Protein AF-A0A383C8G9-F1 (afdb_monomer_lite)

pLDDT: mean 87.55, std 13.62, range [40.69, 98.44]

Organism: NCBI:txid408172

Sequence (162 aa):
MLIDSFLFFNETELAELRIKYLNNIIDCFVVIEADITHQGKKKDWNFPKILENNLKEFSSKIQYHQLNIDPEKIK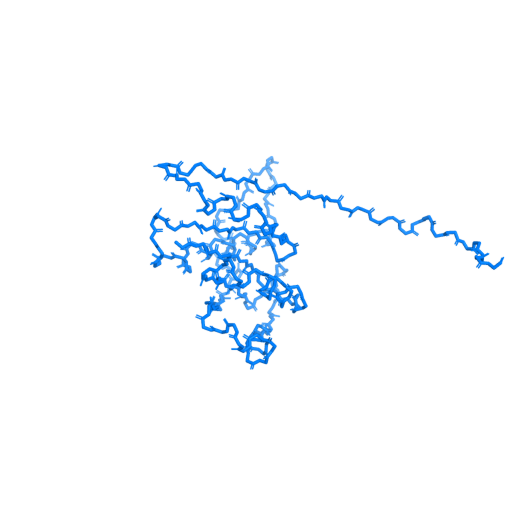NEESWIIDDIKGDDAWRIENFHRNYIKTACQKFSNEDILIISDIDEIPSKPKLEFVKSCDFKKIAPIALEQHLFHLDCNFLSLESWR

Structure (mmCIF, N/CA/C/O backbone):
data_AF-A0A383C8G9-F1
#
_entry.id   AF-A0A383C8G9-F1
#
loop_
_atom_site.group_PDB
_atom_site.id
_atom_site.type_symbol
_atom_site.label_atom_id
_atom_site.label_alt_id
_atom_site.label_comp_id
_atom_site.label_asym_id
_atom_site.label_entity_id
_atom_site.label_seq_id
_atom_site.pdbx_PDB_ins_code
_atom_site.Cartn_x
_atom_site.Cartn_y
_atom_site.Cartn_z
_atom_site.occupancy
_atom_site.B_iso_or_equiv
_atom_site.auth_seq_id
_atom_site.auth_comp_id
_atom_site.auth_asym_id
_atom_site.auth_atom_id
_atom_site.pdbx_PDB_model_num
ATOM 1 N N . MET A 1 1 ? -8.831 -5.000 13.981 1.00 91.00 1 MET A N 1
ATOM 2 C CA . MET A 1 1 ? -7.868 -3.960 13.554 1.00 91.00 1 MET A CA 1
ATOM 3 C C . MET A 1 1 ? -8.303 -3.401 12.212 1.00 91.00 1 MET A C 1
ATOM 5 O O . MET A 1 1 ? -8.943 -4.118 11.451 1.00 91.00 1 MET A O 1
ATOM 9 N N . LEU A 1 2 ? -7.968 -2.147 11.922 1.00 94.75 2 LEU A N 1
ATOM 10 C CA . LEU A 1 2 ? -8.080 -1.568 10.588 1.00 94.75 2 LEU A CA 1
ATOM 11 C C . LEU A 1 2 ? -6.690 -1.522 9.949 1.00 94.75 2 LEU A C 1
ATOM 13 O O . LEU A 1 2 ? -5.786 -0.853 10.460 1.00 94.75 2 LEU A O 1
ATOM 17 N N . ILE A 1 3 ? -6.531 -2.268 8.862 1.00 97.19 3 ILE A N 1
ATOM 18 C CA . ILE A 1 3 ? -5.266 -2.470 8.160 1.00 97.19 3 ILE A CA 1
ATOM 19 C C . ILE A 1 3 ? -5.355 -1.774 6.809 1.00 97.19 3 ILE A C 1
ATOM 21 O O . ILE A 1 3 ? -6.306 -1.992 6.062 1.00 97.19 3 ILE A O 1
ATOM 25 N N . ASP A 1 4 ? -4.355 -0.962 6.491 1.00 97.94 4 ASP A N 1
ATOM 26 C CA . ASP A 1 4 ? -4.237 -0.294 5.199 1.00 97.94 4 ASP A CA 1
ATOM 27 C C . ASP A 1 4 ? -3.153 -0.968 4.361 1.00 97.94 4 ASP A C 1
ATOM 29 O O . ASP A 1 4 ? -2.000 -1.013 4.790 1.00 97.94 4 ASP A O 1
ATOM 33 N N . SER A 1 5 ? -3.504 -1.516 3.196 1.00 98.19 5 SER A N 1
ATOM 34 C CA . SER A 1 5 ? -2.548 -2.175 2.301 1.00 98.19 5 SER A CA 1
ATOM 35 C C . SER A 1 5 ? -2.487 -1.504 0.937 1.00 98.19 5 SER A C 1
ATOM 37 O O . SER A 1 5 ? -3.518 -1.227 0.324 1.00 98.19 5 SER A O 1
ATOM 39 N N . PHE A 1 6 ? -1.265 -1.258 0.468 1.00 97.81 6 PHE A N 1
ATOM 40 C CA . PHE A 1 6 ? -1.009 -0.661 -0.837 1.00 97.81 6 PHE A CA 1
ATOM 41 C C . PHE A 1 6 ? 0.337 -1.119 -1.402 1.00 97.81 6 PHE A C 1
ATOM 43 O O . PHE A 1 6 ? 1.256 -1.529 -0.679 1.00 97.81 6 PHE A O 1
ATOM 50 N N . LEU A 1 7 ? 0.441 -1.047 -2.724 1.00 97.19 7 LEU A N 1
ATOM 51 C CA . LEU A 1 7 ? 1.676 -1.310 -3.451 1.00 97.19 7 LEU A CA 1
ATOM 52 C C . LEU A 1 7 ? 2.501 -0.028 -3.523 1.00 97.19 7 LEU A C 1
ATOM 54 O O . LEU A 1 7 ? 1.954 1.064 -3.658 1.00 97.19 7 LEU A O 1
ATOM 58 N N . PHE A 1 8 ? 3.819 -0.159 -3.429 1.00 96.94 8 PHE A N 1
ATOM 59 C CA . PHE A 1 8 ? 4.736 0.971 -3.510 1.00 96.94 8 PHE A CA 1
ATOM 60 C C . PHE A 1 8 ? 5.726 0.790 -4.660 1.00 96.94 8 PHE A C 1
ATOM 62 O O . PHE A 1 8 ? 6.321 -0.284 -4.809 1.00 96.94 8 PHE A O 1
ATOM 69 N N . PHE A 1 9 ? 5.940 1.855 -5.438 1.00 93.94 9 PHE A N 1
ATOM 70 C CA . PHE A 1 9 ? 6.941 1.890 -6.497 1.00 93.94 9 PHE A CA 1
ATOM 71 C C . PHE A 1 9 ? 7.973 3.005 -6.283 1.00 93.94 9 PHE A C 1
ATOM 73 O O . PHE A 1 9 ? 9.139 2.716 -5.993 1.00 93.94 9 PHE A O 1
ATOM 80 N N . ASN A 1 10 ? 7.579 4.265 -6.453 1.00 93.69 10 ASN A N 1
ATOM 81 C CA . ASN A 1 10 ? 8.469 5.426 -6.333 1.00 93.69 10 ASN A CA 1
ATOM 82 C C . ASN A 1 10 ? 7.769 6.696 -5.812 1.00 93.69 10 ASN A C 1
ATOM 84 O O . ASN A 1 10 ? 8.408 7.741 -5.670 1.00 93.69 10 ASN A O 1
ATOM 88 N N . GLU A 1 11 ? 6.486 6.603 -5.476 1.00 95.50 11 GLU A N 1
ATOM 89 C CA . GLU A 1 11 ? 5.595 7.686 -5.077 1.00 95.50 11 GLU A CA 1
ATOM 90 C C . GLU A 1 11 ? 5.823 8.087 -3.610 1.00 95.50 11 GLU A C 1
ATOM 92 O O . GLU A 1 11 ? 4.938 8.008 -2.759 1.00 95.50 11 GLU A O 1
ATOM 97 N N . THR A 1 12 ? 7.052 8.501 -3.294 1.00 96.19 12 THR A N 1
ATOM 98 C CA . THR A 1 12 ? 7.510 8.792 -1.924 1.00 96.19 12 THR A CA 1
ATOM 99 C C . THR A 1 12 ? 6.605 9.793 -1.206 1.00 96.19 12 THR A C 1
ATOM 101 O O . THR A 1 12 ? 6.183 9.551 -0.077 1.00 96.19 12 THR A O 1
ATOM 104 N N . GLU A 1 13 ? 6.261 10.896 -1.873 1.00 96.94 13 GLU A N 1
ATOM 105 C CA . GLU A 1 13 ? 5.426 11.954 -1.297 1.00 96.94 13 GLU A CA 1
ATOM 106 C C . GLU A 1 13 ? 4.009 11.455 -0.980 1.00 96.94 13 GLU A C 1
ATOM 108 O O . GLU A 1 13 ? 3.455 11.798 0.065 1.00 96.94 13 GLU A O 1
ATOM 113 N N . LEU A 1 14 ? 3.443 10.596 -1.837 1.00 97.44 14 LEU A N 1
ATOM 114 C CA . LEU A 1 14 ? 2.121 10.003 -1.627 1.00 97.44 14 LEU A CA 1
ATOM 115 C C . LEU A 1 14 ? 2.140 8.969 -0.500 1.00 97.44 14 LEU A C 1
ATOM 117 O O . LEU A 1 14 ? 1.240 8.985 0.337 1.00 97.44 14 LEU A O 1
ATOM 121 N N . ALA A 1 15 ? 3.177 8.128 -0.416 1.00 97.62 15 ALA A N 1
ATOM 122 C CA . ALA A 1 15 ? 3.343 7.184 0.692 1.00 97.62 15 ALA A CA 1
ATOM 123 C C . ALA A 1 15 ? 3.396 7.923 2.035 1.00 97.62 15 ALA A C 1
ATOM 125 O O . ALA A 1 15 ? 2.703 7.565 2.991 1.00 97.62 15 ALA A O 1
ATOM 126 N N . GLU A 1 16 ? 4.195 8.990 2.095 1.00 97.88 16 GLU A N 1
ATOM 127 C CA . GLU A 1 16 ? 4.296 9.828 3.281 1.00 97.88 16 GLU A CA 1
ATOM 128 C C . GLU A 1 16 ? 2.978 10.495 3.641 1.00 97.88 16 GLU A C 1
ATOM 130 O O . GLU A 1 16 ? 2.564 10.437 4.800 1.00 97.88 16 GLU A O 1
ATOM 135 N N . LEU A 1 17 ? 2.324 11.118 2.658 1.00 98.00 17 LEU A N 1
ATOM 136 C CA . LEU A 1 17 ? 1.037 11.769 2.842 1.00 98.00 17 LEU A CA 1
ATOM 137 C C . LEU A 1 17 ? 0.006 10.776 3.375 1.00 98.00 17 LEU A C 1
ATOM 139 O O . LEU A 1 17 ? -0.624 11.059 4.391 1.00 98.00 17 LEU A O 1
ATOM 143 N N . ARG A 1 18 ? -0.138 9.612 2.732 1.00 98.00 18 ARG A N 1
ATOM 144 C CA . ARG A 1 18 ? -1.098 8.566 3.101 1.00 98.00 18 ARG A CA 1
ATOM 145 C C . ARG A 1 18 ? -0.881 8.089 4.532 1.00 98.00 18 ARG A C 1
ATOM 147 O O . ARG A 1 18 ? -1.822 8.116 5.326 1.00 98.00 18 ARG A O 1
ATOM 154 N N . ILE A 1 19 ? 0.350 7.718 4.890 1.00 98.19 19 ILE A N 1
ATOM 155 C CA . ILE A 1 19 ? 0.669 7.200 6.228 1.00 98.19 19 ILE A CA 1
ATOM 156 C C . ILE A 1 19 ? 0.458 8.280 7.290 1.00 98.19 19 ILE A C 1
ATOM 158 O O . ILE A 1 19 ? -0.261 8.046 8.261 1.00 98.19 19 ILE A O 1
ATOM 162 N N . LYS A 1 20 ? 1.008 9.487 7.095 1.00 97.94 20 LYS A N 1
ATOM 163 C CA . LYS A 1 20 ? 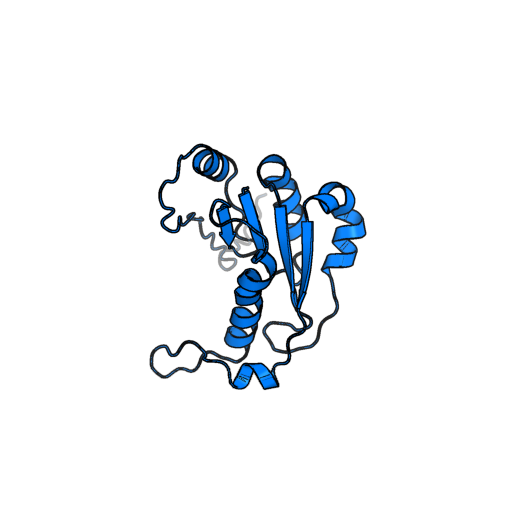0.844 10.608 8.038 1.00 97.94 20 LYS A CA 1
ATOM 164 C C . LYS A 1 20 ? -0.625 10.985 8.203 1.00 97.94 20 LYS A C 1
ATOM 166 O O . LYS A 1 20 ? -1.091 11.218 9.319 1.00 97.94 20 LYS A O 1
ATOM 171 N N . TYR A 1 21 ? -1.370 11.028 7.099 1.00 98.12 21 TYR A N 1
ATOM 172 C CA . TYR A 1 21 ? -2.791 11.339 7.108 1.00 98.12 21 TYR A CA 1
ATOM 173 C C . TYR A 1 21 ? -3.557 10.279 7.905 1.00 98.12 21 TYR A C 1
ATOM 175 O O . TYR A 1 21 ? -4.252 10.637 8.853 1.00 98.12 21 TYR A O 1
ATOM 183 N N . LEU A 1 22 ? -3.400 8.993 7.599 1.00 98.06 22 LEU A N 1
ATOM 184 C CA . LEU A 1 22 ? -4.214 7.914 8.168 1.00 98.06 22 LEU A CA 1
ATOM 185 C C . LEU A 1 22 ? -3.732 7.370 9.524 1.00 98.06 22 LEU A C 1
ATOM 187 O O . LEU A 1 22 ? -4.468 6.617 10.164 1.00 98.06 22 LEU A O 1
ATOM 191 N N . ASN A 1 23 ? -2.545 7.765 9.997 1.00 97.75 23 ASN A N 1
ATOM 192 C CA . ASN A 1 23 ? -1.878 7.193 11.174 1.00 97.75 23 ASN A CA 1
ATOM 193 C C . ASN A 1 23 ? -2.756 7.069 12.430 1.00 97.75 23 ASN A C 1
ATOM 195 O O . ASN A 1 23 ? -2.619 6.111 13.188 1.00 97.75 23 ASN A O 1
ATOM 199 N N . ASN A 1 24 ? -3.641 8.033 12.686 1.00 96.88 24 ASN A N 1
ATOM 200 C CA . ASN A 1 24 ? -4.448 8.035 13.910 1.00 96.88 24 ASN A CA 1
ATOM 201 C C . ASN A 1 24 ? -5.606 7.025 13.877 1.00 96.88 24 ASN A C 1
ATOM 203 O O . ASN A 1 24 ? -6.141 6.694 14.930 1.00 96.88 24 ASN A O 1
ATOM 207 N N . ILE A 1 25 ? -5.988 6.551 12.689 1.00 97.25 25 ILE A N 1
ATOM 208 C CA . ILE A 1 25 ? -7.144 5.666 12.486 1.00 97.25 25 ILE A CA 1
ATOM 209 C C . ILE A 1 25 ? -6.687 4.233 12.214 1.00 97.25 25 ILE A C 1
ATOM 211 O O . ILE A 1 25 ? -7.282 3.289 12.737 1.00 97.25 25 ILE A O 1
ATOM 215 N N . ILE A 1 26 ? -5.631 4.095 11.407 1.00 97.56 26 ILE A N 1
ATOM 216 C CA . ILE A 1 26 ? -5.062 2.818 10.981 1.00 97.56 26 ILE A CA 1
ATOM 217 C C . ILE A 1 26 ? -4.200 2.218 12.092 1.00 97.56 26 ILE A C 1
ATOM 219 O O . ILE A 1 26 ? -3.356 2.885 12.707 1.00 97.56 26 ILE A O 1
ATOM 223 N N . ASP A 1 27 ? -4.410 0.927 12.331 1.00 97.38 27 ASP A N 1
ATOM 224 C CA . ASP A 1 27 ? -3.662 0.159 13.322 1.00 97.38 27 ASP A CA 1
ATOM 225 C C . ASP A 1 27 ? -2.361 -0.390 12.722 1.00 97.38 27 ASP A C 1
ATOM 227 O O . ASP A 1 27 ? -1.341 -0.451 13.408 1.00 97.38 27 ASP A O 1
ATOM 231 N N . CYS A 1 28 ? -2.378 -0.758 11.435 1.00 97.88 28 CYS A N 1
ATOM 232 C CA . CYS A 1 28 ? -1.214 -1.271 10.722 1.00 97.88 28 CYS A CA 1
ATOM 233 C C . CYS A 1 28 ? -1.245 -0.918 9.228 1.00 97.88 28 CYS A C 1
ATOM 235 O O . CYS A 1 28 ? -2.274 -1.067 8.574 1.00 97.88 28 CYS A O 1
ATOM 237 N N . PHE A 1 29 ? -0.102 -0.500 8.690 1.00 98.38 29 PHE A N 1
ATOM 238 C CA . PHE A 1 29 ? 0.120 -0.319 7.259 1.00 98.38 29 PHE A CA 1
ATOM 239 C C . PHE A 1 29 ? 0.888 -1.519 6.707 1.00 98.38 29 PHE A C 1
ATOM 241 O O . PHE A 1 29 ? 1.942 -1.858 7.239 1.00 98.38 29 PHE A O 1
ATOM 248 N N . VAL A 1 30 ? 0.398 -2.140 5.641 1.00 98.44 30 VAL A N 1
ATOM 249 C CA . VAL A 1 30 ? 1.079 -3.212 4.909 1.00 98.44 30 VAL A CA 1
ATOM 250 C C . VAL A 1 30 ? 1.548 -2.643 3.580 1.00 98.44 30 VAL A C 1
ATOM 252 O O . VAL A 1 30 ? 0.746 -2.373 2.690 1.00 98.44 30 VAL A O 1
ATOM 255 N N . VAL A 1 31 ? 2.858 -2.453 3.452 1.00 98.19 31 VAL A N 1
ATOM 256 C CA . VAL A 1 31 ? 3.468 -1.852 2.264 1.00 98.19 31 VAL A CA 1
ATOM 257 C C . VAL A 1 31 ? 4.265 -2.909 1.531 1.00 98.19 31 VAL A C 1
ATOM 259 O O . VAL A 1 31 ? 5.156 -3.526 2.117 1.00 98.19 31 VAL A O 1
ATOM 262 N N . ILE A 1 32 ? 3.962 -3.113 0.252 1.00 98.12 32 ILE A N 1
ATOM 263 C CA . ILE A 1 32 ? 4.640 -4.119 -0.567 1.00 98.12 32 ILE A CA 1
ATOM 264 C C . ILE A 1 32 ? 5.358 -3.425 -1.711 1.00 98.12 32 ILE A C 1
ATOM 266 O O . ILE A 1 32 ? 4.735 -2.775 -2.548 1.00 98.12 32 ILE A O 1
ATOM 270 N N . GLU A 1 33 ? 6.664 -3.628 -1.795 1.00 97.69 33 GLU A N 1
ATOM 271 C CA . GLU A 1 33 ? 7.489 -3.161 -2.902 1.00 97.69 33 GLU A CA 1
ATOM 272 C C . GLU A 1 33 ? 8.009 -4.372 -3.687 1.00 97.69 33 GLU A C 1
ATOM 274 O O . GLU A 1 33 ? 8.461 -5.347 -3.089 1.00 97.69 33 GLU A O 1
ATOM 279 N N . ALA A 1 34 ? 7.952 -4.321 -5.020 1.00 96.38 34 ALA A N 1
ATOM 280 C CA . ALA A 1 34 ? 8.540 -5.338 -5.897 1.00 96.38 34 ALA A CA 1
ATOM 281 C C . ALA A 1 34 ? 9.987 -4.987 -6.297 1.00 96.38 34 ALA A C 1
ATOM 283 O O . ALA A 1 34 ? 10.365 -3.821 -6.243 1.00 96.38 34 ALA A O 1
ATOM 284 N N . ASP A 1 35 ? 10.806 -5.947 -6.739 1.00 95.88 35 ASP A N 1
ATOM 285 C CA . ASP A 1 35 ? 12.156 -5.684 -7.291 1.00 95.88 35 ASP A CA 1
ATOM 286 C C . ASP A 1 35 ? 12.166 -5.405 -8.805 1.00 95.88 35 ASP A C 1
ATOM 288 O O . ASP A 1 35 ? 13.224 -5.231 -9.419 1.00 95.88 35 ASP A O 1
ATOM 292 N N . ILE A 1 36 ? 10.985 -5.366 -9.422 1.00 93.81 36 ILE A N 1
ATOM 293 C CA . ILE A 1 36 ? 10.789 -5.000 -10.822 1.00 93.81 36 ILE A CA 1
ATOM 294 C C . ILE A 1 36 ? 9.680 -3.956 -10.961 1.00 93.81 36 ILE A C 1
ATOM 296 O O . ILE A 1 36 ? 8.833 -3.801 -10.085 1.00 93.81 36 ILE A O 1
ATOM 300 N N . THR A 1 37 ? 9.680 -3.237 -12.077 1.00 90.12 37 THR A N 1
ATOM 301 C CA . THR A 1 37 ? 8.559 -2.398 -12.503 1.00 90.12 37 THR A CA 1
ATOM 302 C C . THR A 1 37 ? 7.453 -3.254 -13.116 1.00 90.12 37 THR A C 1
ATOM 304 O O . THR A 1 37 ? 7.706 -4.378 -13.554 1.00 90.12 37 THR A O 1
ATOM 307 N N . HIS A 1 38 ? 6.250 -2.695 -13.277 1.00 84.12 38 HIS A N 1
ATOM 308 C CA . HIS A 1 38 ? 5.197 -3.345 -14.069 1.00 84.12 38 HIS A CA 1
ATOM 309 C C . HIS A 1 38 ? 5.620 -3.580 -15.532 1.00 84.12 38 HIS A C 1
ATOM 311 O O . HIS A 1 38 ? 5.056 -4.423 -16.199 1.00 84.12 38 HIS A O 1
ATOM 317 N N . GLN A 1 39 ? 6.669 -2.926 -16.045 1.00 86.00 39 GLN A N 1
ATOM 318 C CA . GLN A 1 39 ? 7.234 -3.234 -17.371 1.00 86.00 39 GLN A CA 1
ATOM 319 C C . GLN A 1 39 ? 8.271 -4.376 -17.346 1.00 86.00 39 GLN A C 1
ATOM 321 O O . GLN A 1 39 ? 8.990 -4.574 -18.323 1.00 86.00 39 GLN A O 1
ATOM 326 N N . GLY A 1 40 ? 8.444 -5.070 -16.218 1.00 86.06 40 GLY A N 1
ATOM 327 C CA . GLY A 1 40 ? 9.396 -6.174 -16.074 1.00 86.06 40 GLY A CA 1
ATOM 328 C C . GLY A 1 40 ? 10.862 -5.759 -15.908 1.00 86.06 40 GLY A C 1
ATOM 329 O O . GLY A 1 40 ? 11.748 -6.613 -15.916 1.00 86.06 40 GLY A O 1
ATOM 330 N N . LYS A 1 41 ? 11.157 -4.463 -15.750 1.00 90.25 41 LYS A N 1
ATOM 331 C CA . LYS A 1 41 ? 12.536 -3.973 -15.582 1.00 90.25 41 LYS A CA 1
ATOM 332 C C . LYS A 1 41 ? 12.943 -4.039 -14.118 1.00 90.25 41 LYS A C 1
ATOM 334 O O . LYS A 1 41 ? 12.171 -3.615 -13.268 1.00 90.25 41 LYS A O 1
ATOM 339 N N . LYS A 1 42 ? 14.160 -4.502 -13.821 1.00 94.00 42 LYS A N 1
ATOM 340 C CA . LYS A 1 42 ? 14.707 -4.469 -12.456 1.00 94.00 42 LYS A CA 1
ATOM 341 C C . LYS A 1 42 ? 14.756 -3.037 -11.922 1.00 94.00 42 LYS A C 1
ATOM 343 O O . LYS A 1 42 ? 15.062 -2.107 -12.669 1.00 94.00 42 LYS A O 1
ATOM 348 N N . LYS A 1 43 ? 14.457 -2.885 -10.634 1.00 94.31 43 LYS A N 1
ATOM 349 C CA . LYS A 1 43 ? 14.538 -1.619 -9.910 1.00 94.31 43 LYS A CA 1
ATOM 350 C C . LYS A 1 43 ? 15.125 -1.831 -8.519 1.00 94.31 43 LYS A C 1
ATOM 352 O O . LYS A 1 43 ? 15.039 -2.924 -7.962 1.00 94.31 43 LYS A O 1
ATOM 357 N N . ASP A 1 44 ? 15.662 -0.758 -7.960 1.00 95.19 44 ASP A N 1
ATOM 358 C CA . ASP A 1 44 ? 16.115 -0.738 -6.576 1.00 95.19 44 ASP A CA 1
ATOM 359 C C . ASP A 1 44 ? 14.934 -0.634 -5.593 1.00 95.19 44 ASP A C 1
ATOM 361 O O . ASP A 1 44 ? 13.780 -0.381 -5.969 1.00 95.19 44 ASP A O 1
ATOM 365 N N . TRP A 1 45 ? 15.249 -0.849 -4.316 1.00 96.50 45 TRP A N 1
ATOM 366 C CA . TRP A 1 45 ? 14.328 -0.690 -3.195 1.00 96.50 45 TRP A CA 1
ATOM 367 C C . TRP A 1 45 ? 14.301 0.766 -2.739 1.00 96.50 45 TRP A C 1
ATOM 369 O O . TRP A 1 45 ? 15.282 1.276 -2.194 1.00 96.50 45 TRP A O 1
ATOM 379 N N . ASN A 1 46 ? 13.171 1.430 -2.935 1.00 95.06 46 ASN A N 1
ATOM 380 C CA . ASN A 1 46 ? 12.990 2.839 -2.621 1.00 95.06 46 ASN A CA 1
ATOM 381 C C . ASN A 1 46 ? 12.404 3.035 -1.212 1.00 95.06 46 ASN A C 1
ATOM 383 O O . ASN A 1 46 ? 12.743 4.012 -0.537 1.00 95.06 46 ASN A O 1
ATOM 387 N N . PHE A 1 47 ? 11.568 2.106 -0.729 1.00 97.06 47 PHE A N 1
ATOM 388 C CA . PHE A 1 47 ? 10.844 2.273 0.532 1.00 97.06 47 PHE A CA 1
ATOM 389 C C . PHE A 1 47 ? 11.738 2.289 1.789 1.00 97.06 47 PHE A C 1
ATOM 391 O O . PHE A 1 47 ? 11.481 3.100 2.682 1.00 97.06 47 PHE A O 1
ATOM 398 N N . PRO A 1 48 ? 12.814 1.474 1.900 1.00 96.94 48 PRO A N 1
ATOM 399 C CA . PRO A 1 48 ? 13.655 1.457 3.101 1.00 96.94 48 PRO A CA 1
ATOM 400 C C . PRO A 1 48 ? 14.208 2.838 3.463 1.00 96.94 48 PRO A C 1
ATOM 402 O O . PRO A 1 48 ? 14.172 3.248 4.622 1.00 96.94 48 PRO A O 1
ATOM 405 N N . LYS A 1 49 ? 14.627 3.608 2.451 1.00 95.31 49 LYS A N 1
ATOM 406 C CA . LYS A 1 49 ? 15.158 4.959 2.644 1.00 95.31 49 LYS A CA 1
ATOM 407 C C . LYS A 1 49 ? 14.121 5.902 3.254 1.00 95.31 49 LYS A C 1
ATOM 409 O O . LYS A 1 49 ? 14.480 6.749 4.068 1.00 95.31 49 LYS A O 1
ATOM 414 N N . ILE A 1 50 ? 12.854 5.796 2.861 1.00 95.62 50 ILE A N 1
ATOM 415 C CA . ILE A 1 50 ? 11.799 6.680 3.376 1.00 95.62 50 ILE A CA 1
ATOM 416 C C . ILE A 1 50 ? 11.306 6.205 4.745 1.00 95.62 50 ILE A C 1
ATOM 418 O O . ILE A 1 50 ? 11.009 7.032 5.605 1.00 95.62 50 ILE A O 1
ATOM 422 N N . LEU A 1 51 ? 11.316 4.888 4.982 1.00 96.31 51 LEU A N 1
ATOM 423 C CA . LEU A 1 51 ? 10.990 4.273 6.265 1.00 96.31 51 LEU A CA 1
ATOM 424 C C . LEU A 1 51 ? 11.970 4.689 7.369 1.00 96.31 51 LEU A C 1
ATOM 426 O O . LEU A 1 51 ? 11.548 5.038 8.468 1.00 96.31 51 LEU A O 1
ATOM 430 N N . GLU A 1 52 ? 13.270 4.694 7.073 1.00 94.94 52 GLU A N 1
ATOM 431 C CA . GLU A 1 52 ? 14.320 5.070 8.030 1.00 94.94 52 GLU A CA 1
ATOM 432 C C . GLU A 1 52 ? 14.401 6.579 8.292 1.00 94.94 52 GLU A C 1
ATOM 434 O O . GLU A 1 52 ? 14.880 6.996 9.351 1.00 94.94 52 GLU A O 1
ATOM 439 N N . ASN A 1 53 ? 13.923 7.392 7.345 1.00 94.75 53 ASN A N 1
ATOM 440 C CA . ASN A 1 53 ? 13.947 8.848 7.428 1.00 94.75 53 ASN A CA 1
ATOM 441 C C . ASN A 1 53 ? 12.554 9.400 7.761 1.00 94.75 53 ASN A C 1
ATOM 443 O O . ASN A 1 53 ? 12.190 9.550 8.927 1.00 94.75 53 ASN A O 1
ATOM 447 N N . ASN A 1 54 ? 11.762 9.694 6.733 1.00 94.81 54 ASN A N 1
ATOM 448 C CA . ASN A 1 54 ? 10.554 10.510 6.825 1.00 94.81 54 ASN A CA 1
ATOM 449 C C . ASN A 1 54 ? 9.389 9.808 7.538 1.00 94.81 54 ASN A C 1
ATOM 451 O O . ASN A 1 54 ? 8.471 10.476 8.013 1.00 94.81 54 ASN A O 1
ATOM 455 N N . LEU A 1 55 ? 9.427 8.475 7.615 1.00 96.88 55 LEU A N 1
ATOM 456 C CA . LEU A 1 55 ? 8.408 7.639 8.250 1.00 96.88 55 LEU A CA 1
ATOM 457 C C . LEU A 1 55 ? 8.902 6.932 9.517 1.00 96.88 55 LEU A C 1
ATOM 459 O O . LEU A 1 55 ? 8.206 6.069 10.056 1.00 96.88 55 LEU A O 1
ATOM 463 N N . LYS A 1 56 ? 10.073 7.319 10.037 1.00 96.62 56 LYS A N 1
ATOM 464 C CA . LYS A 1 56 ? 10.700 6.670 11.195 1.00 96.62 56 LYS A CA 1
ATOM 465 C C . LYS A 1 56 ? 9.786 6.624 12.419 1.00 96.62 56 LYS A C 1
ATOM 467 O O . LYS A 1 56 ? 9.739 5.609 13.111 1.00 96.62 56 LYS A O 1
ATOM 472 N N . GLU A 1 57 ? 9.037 7.695 12.669 1.00 96.81 57 GLU A N 1
ATOM 473 C CA . GLU A 1 57 ? 8.092 7.783 13.791 1.00 96.81 57 GLU A CA 1
ATOM 474 C C . GLU A 1 57 ? 6.891 6.826 13.656 1.00 96.81 57 GLU A C 1
ATOM 476 O O . GLU A 1 57 ? 6.333 6.395 14.662 1.00 96.81 57 GLU A O 1
ATOM 481 N N . PHE A 1 58 ? 6.535 6.437 12.427 1.00 97.25 58 PHE A N 1
ATOM 482 C CA . PHE A 1 58 ? 5.420 5.534 12.118 1.00 97.25 58 PHE A CA 1
ATOM 483 C C . PHE A 1 58 ? 5.862 4.079 11.921 1.00 97.25 58 PHE A C 1
ATOM 485 O O . PHE A 1 58 ? 5.019 3.198 11.761 1.00 97.25 58 PHE A O 1
ATOM 492 N N . SER A 1 59 ? 7.172 3.813 11.947 1.00 96.06 59 SER A N 1
ATOM 493 C CA . SER A 1 59 ? 7.770 2.503 11.652 1.00 96.06 59 SER A CA 1
ATOM 494 C C . SER A 1 59 ? 7.175 1.347 12.461 1.00 96.06 59 SER A C 1
ATOM 496 O O . SER A 1 59 ? 7.038 0.247 11.937 1.00 96.06 59 SER A O 1
ATOM 498 N N . SER A 1 60 ? 6.736 1.593 13.699 1.00 97.50 60 SER A N 1
ATOM 499 C CA . SER A 1 60 ? 6.095 0.583 14.552 1.00 97.50 60 SER A CA 1
ATOM 500 C C . SER A 1 60 ? 4.752 0.072 14.017 1.00 97.50 60 SER A C 1
ATOM 502 O O . SER A 1 60 ? 4.352 -1.042 14.353 1.00 97.50 60 SER A O 1
ATOM 504 N N . LYS A 1 61 ? 4.062 0.859 13.181 1.00 97.88 61 LYS A N 1
ATOM 505 C CA . LYS A 1 61 ? 2.802 0.477 12.527 1.00 97.88 61 LYS A CA 1
ATOM 506 C C . LYS A 1 61 ? 2.998 -0.063 11.113 1.00 97.88 61 LYS A C 1
ATOM 508 O O . LYS A 1 61 ? 2.044 -0.587 10.540 1.00 97.88 61 LYS A O 1
ATOM 513 N N . ILE A 1 62 ? 4.191 0.072 10.537 1.00 98.31 62 ILE A N 1
ATOM 514 C CA . ILE A 1 62 ? 4.454 -0.265 9.137 1.00 98.31 62 ILE A CA 1
ATOM 515 C C . ILE A 1 62 ? 5.056 -1.667 9.041 1.00 98.31 62 ILE A C 1
ATOM 517 O O . ILE A 1 62 ? 6.120 -1.956 9.581 1.00 98.31 62 ILE A O 1
ATOM 521 N N . GLN A 1 63 ? 4.384 -2.532 8.294 1.00 97.69 63 GLN A N 1
ATOM 522 C CA . GLN A 1 63 ? 4.873 -3.831 7.862 1.00 97.69 63 GLN A CA 1
ATOM 523 C C . GLN A 1 63 ? 5.306 -3.723 6.409 1.00 97.69 63 GLN A C 1
ATOM 525 O O . GLN A 1 63 ? 4.490 -3.744 5.489 1.00 97.69 63 GLN A O 1
ATOM 530 N N . TYR A 1 64 ? 6.609 -3.562 6.225 1.00 98.00 64 TYR A N 1
ATOM 531 C CA . TYR A 1 64 ? 7.212 -3.467 4.909 1.00 98.00 64 TYR A CA 1
ATOM 532 C C . TYR A 1 64 ? 7.610 -4.852 4.393 1.00 98.00 64 TYR A C 1
ATOM 534 O O . TYR A 1 64 ? 8.290 -5.612 5.085 1.00 98.00 64 TYR A O 1
ATOM 542 N N . HIS A 1 65 ? 7.202 -5.163 3.166 1.00 97.94 65 HIS A N 1
ATOM 543 C CA . HIS A 1 65 ? 7.491 -6.418 2.495 1.00 97.94 65 HIS A CA 1
ATOM 544 C C . HIS A 1 65 ? 8.175 -6.179 1.151 1.00 97.94 65 HIS A C 1
ATOM 546 O O . HIS A 1 65 ? 7.654 -5.484 0.280 1.00 97.94 65 HIS A O 1
ATOM 552 N N . GLN A 1 66 ? 9.319 -6.832 0.972 1.00 97.31 66 GLN A N 1
ATOM 553 C CA . GLN A 1 66 ? 10.025 -6.906 -0.302 1.00 97.31 66 GLN A CA 1
ATOM 554 C C . GLN A 1 66 ? 9.575 -8.149 -1.058 1.00 97.31 66 GLN A C 1
ATOM 556 O O . GLN A 1 66 ? 9.622 -9.258 -0.523 1.00 97.31 66 GLN A O 1
ATOM 561 N N . LEU A 1 67 ? 9.152 -7.955 -2.301 1.00 95.81 67 LEU A N 1
ATOM 562 C CA . LEU A 1 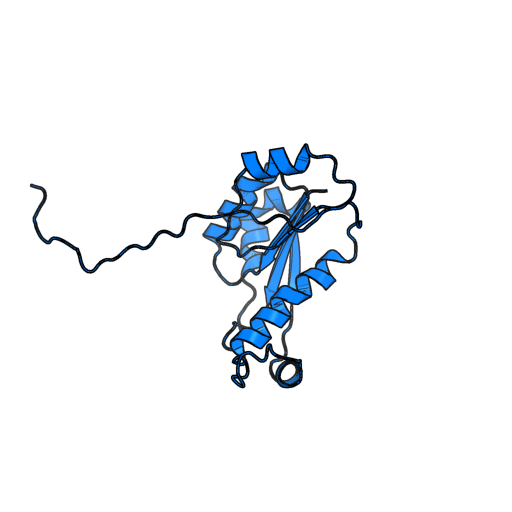67 ? 8.703 -9.012 -3.188 1.00 95.81 67 LEU A CA 1
ATOM 563 C C . LEU A 1 67 ? 9.669 -9.152 -4.362 1.00 95.81 67 LEU A C 1
ATOM 565 O O . LEU A 1 67 ? 9.790 -8.264 -5.202 1.00 95.81 67 LEU A O 1
ATOM 569 N N . ASN A 1 68 ? 10.342 -10.295 -4.444 1.00 94.62 68 ASN A N 1
ATOM 570 C CA . ASN A 1 68 ? 11.125 -10.642 -5.622 1.00 94.62 68 ASN A CA 1
ATOM 571 C C . ASN A 1 68 ? 10.224 -11.299 -6.661 1.00 94.62 68 ASN A C 1
ATOM 573 O O . ASN A 1 68 ? 9.642 -12.357 -6.412 1.00 94.62 68 ASN A O 1
ATOM 577 N N . ILE A 1 69 ? 10.135 -10.672 -7.827 1.00 90.06 69 ILE A N 1
ATOM 578 C CA . ILE A 1 69 ? 9.301 -11.122 -8.929 1.00 90.06 69 ILE A CA 1
ATOM 579 C C . ILE A 1 69 ? 10.216 -11.644 -10.040 1.00 90.06 69 ILE A C 1
ATOM 581 O O . ILE A 1 69 ? 11.155 -10.974 -10.482 1.00 90.06 69 ILE A O 1
ATOM 585 N N . ASP A 1 70 ? 9.939 -12.868 -10.481 1.00 87.69 70 ASP A N 1
ATOM 586 C CA . ASP A 1 70 ? 10.599 -13.514 -11.613 1.00 87.69 70 ASP A CA 1
ATOM 587 C C . ASP A 1 70 ? 9.619 -13.540 -12.801 1.00 87.69 70 ASP A C 1
ATOM 589 O O . ASP A 1 70 ? 8.704 -14.372 -12.806 1.00 87.69 70 ASP A O 1
ATOM 593 N N . PRO A 1 71 ? 9.766 -12.632 -13.790 1.00 81.12 71 PRO A N 1
ATOM 594 C CA . PRO A 1 71 ? 8.825 -12.517 -14.903 1.00 81.12 71 PRO A CA 1
ATOM 595 C C . PRO A 1 71 ? 8.624 -13.827 -15.670 1.00 81.12 71 PRO A C 1
ATOM 597 O O . PRO A 1 71 ? 7.513 -14.120 -16.104 1.00 81.12 71 PRO A O 1
ATOM 600 N N . GLU A 1 72 ? 9.665 -14.658 -15.793 1.00 79.12 72 GLU A N 1
ATOM 601 C CA . GLU A 1 72 ? 9.574 -15.930 -16.519 1.00 79.12 72 GLU A CA 1
ATOM 602 C C . GLU A 1 72 ? 8.676 -16.946 -15.802 1.00 79.12 72 GLU A C 1
ATOM 604 O O . GLU A 1 72 ? 7.999 -17.742 -16.453 1.00 79.12 72 GLU A O 1
ATOM 609 N N . LYS A 1 73 ? 8.603 -16.900 -14.466 1.00 75.75 73 LYS A N 1
ATOM 610 C CA . LYS A 1 73 ? 7.704 -17.774 -13.694 1.00 75.75 73 LYS A CA 1
ATOM 611 C C . LYS A 1 73 ? 6.244 -17.344 -13.803 1.00 75.75 73 LYS A C 1
ATOM 613 O O . LYS A 1 73 ? 5.358 -18.193 -13.760 1.00 75.75 73 LYS A O 1
ATOM 618 N N . ILE A 1 74 ? 6.001 -16.052 -14.004 1.00 73.56 74 ILE A N 1
ATOM 619 C CA . ILE A 1 74 ? 4.661 -15.443 -13.998 1.00 73.56 74 ILE A CA 1
ATOM 620 C C . ILE A 1 74 ? 3.996 -15.491 -15.381 1.00 73.56 74 ILE A C 1
ATOM 622 O O . ILE A 1 74 ? 2.769 -15.448 -15.499 1.00 73.56 74 ILE A O 1
ATOM 626 N N . LYS A 1 75 ? 4.775 -15.709 -16.447 1.00 67.81 75 LYS A N 1
ATOM 627 C CA . LYS A 1 75 ? 4.249 -16.018 -17.791 1.00 67.81 75 LYS A CA 1
ATOM 628 C C . LYS A 1 75 ? 3.332 -17.244 -17.829 1.00 67.81 75 LYS A C 1
ATOM 630 O O . LYS A 1 75 ? 2.488 -17.343 -18.717 1.00 67.81 75 LYS A O 1
ATOM 635 N N . ASN A 1 76 ? 3.478 -18.157 -16.868 1.00 62.06 76 ASN A N 1
ATOM 636 C CA . ASN A 1 76 ? 2.667 -19.370 -16.769 1.00 62.06 76 ASN A CA 1
ATOM 637 C C . ASN A 1 76 ? 1.486 -19.247 -15.795 1.00 62.06 76 ASN A C 1
ATOM 639 O O . ASN A 1 76 ? 0.680 -20.171 -15.729 1.00 62.06 76 ASN A O 1
ATOM 643 N N . GLU A 1 77 ? 1.361 -18.144 -15.050 1.00 60.25 77 GLU A N 1
ATOM 644 C CA . GLU A 1 77 ? 0.187 -17.916 -14.201 1.00 60.25 77 GLU A CA 1
ATOM 645 C C . GLU A 1 77 ? -1.043 -17.564 -15.053 1.00 60.25 77 GLU A C 1
ATOM 647 O O . GLU A 1 77 ? -0.923 -17.055 -16.174 1.00 60.25 77 GLU A O 1
ATOM 652 N N . GLU A 1 78 ? -2.244 -17.870 -14.562 1.00 55.12 78 GLU A N 1
ATOM 653 C CA . GLU A 1 78 ? -3.479 -17.480 -15.243 1.00 55.12 78 GLU A CA 1
ATOM 654 C C . GLU A 1 78 ? -3.573 -15.946 -15.273 1.00 55.12 78 GLU A C 1
ATOM 656 O O . GLU A 1 78 ? -3.624 -15.288 -14.238 1.00 55.12 78 GLU A O 1
ATOM 661 N N . SER A 1 79 ? -3.560 -15.363 -16.474 1.00 51.53 79 SER A N 1
ATOM 662 C CA . SER A 1 79 ? -3.920 -13.956 -16.674 1.00 51.53 79 SER A CA 1
ATOM 663 C C . SER A 1 79 ? -5.419 -13.879 -16.926 1.00 51.53 79 SER A C 1
ATOM 665 O O . SER A 1 79 ? -5.992 -14.821 -17.479 1.00 51.53 79 SER A O 1
ATOM 667 N N . TRP A 1 80 ? -6.055 -12.768 -16.553 1.00 47.84 80 TRP A N 1
ATOM 668 C CA . TRP A 1 80 ? -7.451 -12.524 -16.903 1.00 47.84 80 TRP A CA 1
ATOM 669 C C . TRP A 1 80 ? -7.617 -12.637 -18.424 1.00 47.84 80 TRP A C 1
ATOM 671 O O . TRP A 1 80 ? -6.897 -11.992 -19.190 1.00 47.84 80 TRP A O 1
ATOM 681 N N . ILE A 1 81 ? -8.543 -13.494 -18.855 1.00 45.25 81 ILE A N 1
ATOM 682 C CA . ILE A 1 81 ? -8.964 -13.604 -20.250 1.00 45.25 81 ILE A CA 1
ATOM 683 C C . ILE A 1 81 ? -10.250 -12.792 -20.357 1.00 45.25 81 ILE A C 1
ATOM 685 O O . ILE A 1 81 ? -11.291 -13.217 -19.858 1.00 45.25 81 ILE A O 1
ATOM 689 N N . ILE A 1 82 ? -10.170 -11.618 -20.975 1.00 44.81 82 ILE A N 1
ATOM 690 C CA . ILE A 1 82 ? -11.347 -10.855 -21.395 1.00 44.81 82 ILE A CA 1
ATOM 691 C C . ILE A 1 82 ? -11.305 -10.840 -22.923 1.00 44.81 82 ILE A C 1
ATOM 693 O O . ILE A 1 82 ? -10.322 -10.384 -23.503 1.00 44.81 82 ILE A O 1
ATOM 697 N N . ASP A 1 83 ? -12.333 -11.404 -23.559 1.00 40.69 83 ASP A N 1
ATOM 698 C CA . ASP A 1 83 ? -12.531 -11.399 -25.017 1.00 40.69 83 ASP A CA 1
ATOM 699 C C . ASP A 1 83 ? -11.303 -11.841 -25.850 1.00 40.69 83 ASP A C 1
ATOM 701 O O . ASP A 1 83 ? -10.907 -11.166 -26.796 1.00 40.69 83 ASP A O 1
ATOM 705 N N . ASP A 1 84 ? -10.673 -12.971 -25.495 1.00 44.62 84 ASP A N 1
ATOM 706 C CA . ASP A 1 84 ? -9.479 -13.538 -26.165 1.00 44.62 84 ASP A CA 1
ATOM 707 C C . ASP A 1 84 ? -8.215 -12.648 -26.166 1.00 44.62 84 ASP A C 1
ATOM 709 O O . ASP A 1 84 ? -7.182 -13.011 -26.740 1.00 44.62 84 ASP A O 1
ATOM 713 N N . ILE A 1 85 ? -8.231 -11.520 -25.452 1.00 45.28 85 ILE A N 1
ATOM 714 C CA . ILE A 1 85 ? -7.054 -10.680 -25.238 1.00 45.28 85 ILE A CA 1
ATOM 715 C C . ILE A 1 85 ? -6.367 -11.160 -23.961 1.00 45.28 85 ILE A C 1
ATOM 717 O O . ILE A 1 85 ? -6.850 -10.958 -22.846 1.00 45.28 85 ILE A O 1
ATOM 721 N N . LYS A 1 86 ? -5.211 -11.817 -24.113 1.00 52.62 86 LYS A N 1
ATOM 722 C CA . LYS A 1 86 ? -4.336 -12.110 -22.972 1.00 52.62 86 LYS A CA 1
ATOM 723 C C . LYS A 1 86 ? -3.864 -10.785 -22.380 1.00 52.62 86 LYS A C 1
ATOM 725 O O . LYS A 1 86 ? -3.224 -10.008 -23.085 1.00 52.62 86 LYS A O 1
ATOM 730 N N . GLY A 1 87 ? -4.141 -10.558 -21.094 1.00 54.78 87 GLY A N 1
ATOM 731 C CA . GLY A 1 87 ? -3.548 -9.443 -20.360 1.00 54.78 87 GLY A CA 1
ATOM 732 C C . GLY A 1 87 ? -2.026 -9.455 -20.518 1.00 54.78 87 GLY A C 1
ATOM 733 O O . GLY A 1 87 ? -1.402 -10.512 -20.353 1.00 54.78 87 GLY A O 1
ATOM 734 N N . ASP A 1 88 ? -1.482 -8.293 -20.882 1.00 71.44 88 ASP A N 1
ATOM 735 C CA . ASP A 1 88 ? -0.054 -8.046 -21.100 1.00 71.44 88 ASP A CA 1
ATOM 736 C C . ASP A 1 88 ? 0.779 -8.473 -19.876 1.00 71.44 88 ASP A C 1
ATOM 738 O O . ASP A 1 88 ? 0.267 -8.542 -18.753 1.00 71.44 88 ASP A O 1
ATOM 742 N N . ASP A 1 89 ? 2.071 -8.739 -20.073 1.00 76.50 89 ASP A N 1
ATOM 743 C CA . ASP A 1 89 ? 3.004 -9.131 -19.007 1.00 76.50 89 ASP A CA 1
ATOM 744 C C . ASP A 1 89 ? 2.970 -8.137 -17.833 1.00 76.50 89 ASP A C 1
ATOM 746 O O . ASP A 1 89 ? 3.105 -8.531 -16.673 1.00 76.50 89 ASP A O 1
ATOM 750 N N . ALA A 1 90 ? 2.673 -6.866 -18.116 1.00 83.00 90 ALA A N 1
ATOM 751 C CA . ALA A 1 90 ? 2.500 -5.836 -17.103 1.00 83.00 90 ALA A CA 1
ATOM 752 C C . ALA A 1 90 ? 1.345 -6.092 -16.130 1.00 83.00 90 ALA A C 1
ATOM 754 O O . ALA A 1 90 ? 1.533 -5.993 -14.917 1.00 83.00 90 ALA A O 1
ATOM 755 N N . TRP A 1 91 ? 0.181 -6.496 -16.638 1.00 82.50 91 TRP A N 1
ATOM 756 C CA . TRP A 1 91 ? -0.973 -6.831 -15.803 1.00 82.50 91 TRP A CA 1
ATOM 757 C C . TRP A 1 91 ? -0.720 -8.080 -14.967 1.00 82.50 91 TRP A C 1
ATOM 759 O O . TRP A 1 91 ? -1.211 -8.191 -13.847 1.00 82.50 91 TRP A O 1
ATOM 769 N N . ARG A 1 92 ? 0.049 -9.041 -15.489 1.00 84.50 92 ARG A N 1
ATOM 770 C CA . ARG A 1 92 ? 0.424 -10.242 -14.730 1.00 84.50 92 ARG A CA 1
ATOM 771 C C . ARG A 1 92 ? 1.337 -9.890 -13.562 1.00 84.50 92 ARG A C 1
ATOM 773 O O . ARG A 1 92 ? 1.108 -10.359 -12.451 1.00 84.50 92 ARG A O 1
ATOM 780 N N . ILE A 1 93 ? 2.336 -9.041 -13.806 1.00 87.69 93 ILE A N 1
ATOM 781 C CA . ILE A 1 93 ? 3.241 -8.547 -12.764 1.00 87.69 93 ILE A CA 1
ATOM 782 C C . ILE A 1 93 ? 2.454 -7.779 -11.700 1.00 87.69 93 ILE A C 1
ATOM 784 O O . ILE A 1 93 ? 2.627 -8.055 -10.514 1.00 87.69 93 ILE A O 1
ATOM 788 N N . GLU A 1 94 ? 1.564 -6.870 -12.105 1.00 88.75 94 GLU A N 1
ATOM 789 C CA . GLU A 1 94 ? 0.727 -6.114 -11.169 1.00 88.75 94 GLU A CA 1
ATOM 790 C C . GLU A 1 94 ? -0.170 -7.044 -10.339 1.00 88.75 94 GLU A C 1
ATOM 792 O O . GLU A 1 94 ? -0.203 -6.942 -9.115 1.00 88.75 94 GLU A O 1
ATOM 797 N N . ASN A 1 95 ? -0.854 -8.001 -10.975 1.00 89.25 95 ASN A N 1
ATOM 798 C CA . ASN A 1 95 ? -1.701 -8.964 -10.271 1.00 89.25 95 ASN A CA 1
ATOM 799 C C . ASN A 1 95 ? -0.898 -9.812 -9.283 1.00 89.25 95 ASN A C 1
ATOM 801 O O . ASN A 1 95 ? -1.345 -10.017 -8.157 1.00 89.25 95 ASN A O 1
ATOM 805 N N . PHE A 1 96 ? 0.291 -10.283 -9.664 1.00 90.81 96 PHE A N 1
ATOM 806 C CA . PHE A 1 96 ? 1.175 -11.023 -8.764 1.00 90.81 96 PHE A CA 1
ATOM 807 C C . PHE A 1 96 ? 1.593 -10.163 -7.563 1.00 90.81 96 PHE A C 1
ATOM 809 O O . PHE A 1 96 ? 1.525 -10.608 -6.413 1.00 90.81 96 PHE A O 1
ATOM 816 N N . HIS A 1 97 ? 1.962 -8.905 -7.819 1.00 92.56 97 HIS A N 1
ATOM 817 C CA . HIS A 1 97 ? 2.332 -7.936 -6.790 1.00 92.56 97 HIS A CA 1
ATOM 818 C C . HIS A 1 97 ? 1.165 -7.654 -5.834 1.00 92.56 97 HIS A C 1
ATOM 820 O O . HIS A 1 97 ? 1.341 -7.742 -4.617 1.00 92.56 97 HIS A O 1
ATOM 826 N N . ARG A 1 98 ? -0.046 -7.428 -6.357 1.00 93.75 98 ARG A N 1
ATOM 827 C CA . ARG A 1 98 ? -1.267 -7.201 -5.568 1.00 93.75 98 ARG A CA 1
ATOM 828 C C . ARG A 1 98 ? -1.702 -8.441 -4.793 1.00 93.75 98 ARG A C 1
ATOM 830 O O . ARG A 1 98 ? -2.026 -8.349 -3.612 1.00 93.75 98 ARG A O 1
ATOM 837 N N . ASN A 1 99 ? -1.645 -9.620 -5.404 1.00 94.00 99 ASN A N 1
ATOM 838 C CA . ASN A 1 99 ? -2.006 -10.881 -4.755 1.00 94.00 99 ASN A CA 1
ATOM 839 C C . ASN A 1 99 ? -1.081 -11.224 -3.585 1.00 94.00 99 ASN A C 1
ATOM 841 O O . ASN A 1 99 ? -1.508 -11.906 -2.649 1.00 94.00 99 ASN A O 1
ATOM 845 N N . TYR A 1 100 ? 0.151 -10.707 -3.570 1.00 95.56 100 TYR A N 1
ATOM 846 C CA . TYR A 1 100 ? 1.043 -10.857 -2.426 1.00 95.56 100 TYR A CA 1
ATOM 847 C C . TYR A 1 100 ? 0.494 -10.216 -1.139 1.00 95.56 100 TYR A C 1
ATOM 849 O O . TYR A 1 100 ? 0.856 -10.667 -0.050 1.00 95.56 100 TYR A O 1
ATOM 857 N N . ILE A 1 101 ? -0.448 -9.262 -1.222 1.00 96.31 101 ILE A N 1
ATOM 858 C CA . ILE A 1 101 ? -1.181 -8.735 -0.053 1.00 96.31 101 ILE A CA 1
ATOM 859 C C . ILE A 1 101 ? -1.801 -9.877 0.751 1.00 96.31 101 ILE A C 1
ATOM 861 O O . ILE A 1 101 ? -1.705 -9.888 1.979 1.00 96.31 101 ILE A O 1
ATOM 865 N N . LYS A 1 102 ? -2.359 -10.889 0.076 1.00 94.31 102 LYS A N 1
ATOM 866 C CA . LYS A 1 102 ? -2.926 -12.072 0.731 1.00 94.31 102 LYS A CA 1
ATOM 867 C C . LYS A 1 102 ? -1.886 -12.800 1.582 1.00 94.31 102 LYS A C 1
ATOM 869 O O . LYS A 1 102 ? -2.203 -13.221 2.689 1.00 94.31 102 LYS A O 1
ATOM 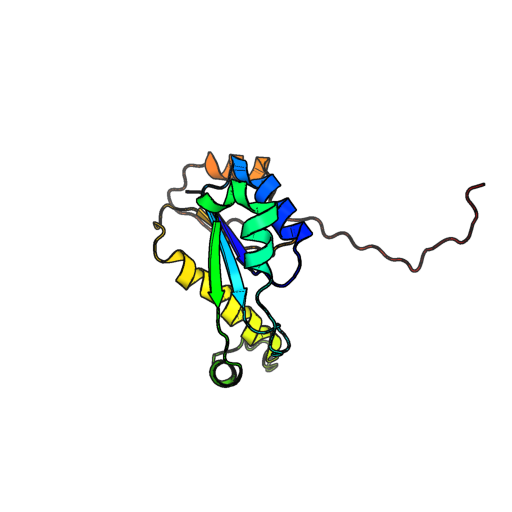874 N N . THR A 1 103 ? -0.661 -12.940 1.076 1.00 95.56 103 THR A N 1
ATOM 875 C CA . THR A 1 103 ? 0.456 -13.574 1.791 1.00 95.56 103 THR A CA 1
ATOM 876 C C . THR A 1 103 ? 0.935 -12.706 2.952 1.00 95.56 103 THR A C 1
ATOM 878 O O . THR A 1 103 ? 1.070 -13.202 4.069 1.00 95.56 103 THR A O 1
ATOM 881 N N . ALA A 1 104 ? 1.129 -11.405 2.723 1.00 95.81 104 ALA A N 1
ATOM 882 C CA . ALA A 1 104 ? 1.545 -10.453 3.754 1.00 95.81 104 ALA A CA 1
ATOM 883 C C . ALA A 1 104 ? 0.543 -10.379 4.924 1.00 95.81 104 ALA A C 1
ATOM 885 O O . ALA A 1 104 ? 0.934 -10.222 6.081 1.00 95.81 104 ALA A O 1
ATOM 886 N N . CYS A 1 105 ? -0.746 -10.569 4.632 1.00 95.31 105 CYS A N 1
ATOM 887 C CA . CYS A 1 105 ? -1.829 -10.462 5.602 1.00 95.31 105 CYS A CA 1
ATOM 888 C C . CYS A 1 105 ? -2.215 -11.782 6.299 1.00 95.31 105 CYS A C 1
ATOM 890 O O . CYS A 1 105 ? -3.139 -11.777 7.106 1.00 95.31 105 CYS A O 1
ATOM 892 N N . GLN A 1 106 ? -1.521 -12.903 6.056 1.00 94.25 106 GLN A N 1
ATOM 893 C CA . GLN A 1 106 ? -1.902 -14.229 6.591 1.00 94.25 106 GLN A CA 1
ATOM 894 C C . GLN A 1 106 ? -2.010 -14.310 8.119 1.00 94.25 106 GLN A C 1
ATOM 896 O O . GLN A 1 106 ? -2.705 -15.176 8.642 1.00 94.25 106 GLN A O 1
ATOM 901 N N . LYS A 1 107 ? -1.293 -13.444 8.837 1.00 92.38 107 LYS A N 1
ATOM 902 C CA . LYS A 1 107 ? -1.273 -13.428 10.305 1.00 92.38 107 LYS A CA 1
ATOM 903 C C . LYS A 1 107 ? -2.437 -12.663 10.939 1.00 92.38 107 LYS A C 1
ATOM 905 O O . LYS A 1 107 ? -2.573 -12.712 12.158 1.00 92.38 107 LYS A O 1
ATOM 910 N N . PHE A 1 108 ? -3.200 -11.907 10.151 1.00 93.56 108 PHE A N 1
ATOM 911 C CA . PHE A 1 108 ? -4.332 -11.137 10.657 1.00 93.56 108 PHE A CA 1
ATOM 912 C C . PHE A 1 108 ? -5.559 -12.030 10.855 1.00 93.56 108 PHE A C 1
ATOM 914 O O . PHE A 1 108 ? -5.688 -13.094 10.247 1.00 93.56 108 PHE A O 1
ATOM 921 N N . SER A 1 109 ? -6.443 -11.606 11.751 1.00 91.88 109 SER A N 1
ATOM 922 C CA . SER A 1 109 ? -7.678 -12.311 12.076 1.00 91.88 109 SER A CA 1
ATOM 923 C C . SER A 1 109 ? -8.731 -12.107 10.986 1.00 91.88 109 SER A C 1
ATOM 925 O O . SER A 1 109 ? -8.759 -11.084 10.309 1.00 91.88 109 SER A O 1
ATOM 927 N N . ASN A 1 110 ? -9.683 -13.035 10.889 1.00 88.25 110 ASN A N 1
ATOM 928 C CA . ASN A 1 110 ? -10.876 -12.873 10.047 1.00 88.25 110 ASN A CA 1
ATOM 929 C C . ASN A 1 110 ? -11.818 -11.755 10.541 1.00 88.25 110 ASN A C 1
ATOM 931 O O . ASN A 1 110 ? -12.767 -11.403 9.846 1.00 88.25 110 ASN A O 1
ATOM 935 N N . GLU A 1 111 ? -11.583 -11.236 11.746 1.00 88.12 111 GLU A N 1
ATOM 936 C CA . GLU A 1 111 ? -12.292 -10.086 12.322 1.00 88.12 111 GLU A CA 1
ATOM 937 C C . GLU A 1 111 ? -11.614 -8.746 11.982 1.00 88.12 111 GLU A C 1
ATOM 939 O O . GLU A 1 111 ? -12.172 -7.681 12.252 1.00 88.12 111 GLU A O 1
ATOM 944 N N . ASP A 1 112 ? -10.409 -8.776 11.404 1.00 91.12 112 ASP A N 1
ATOM 945 C CA . ASP A 1 112 ? -9.710 -7.571 10.973 1.00 91.12 112 ASP A CA 1
ATOM 946 C C . ASP A 1 112 ? -10.257 -7.064 9.632 1.00 91.12 112 ASP A C 1
ATOM 948 O O . ASP A 1 112 ? -10.647 -7.831 8.751 1.00 91.12 112 ASP A O 1
ATOM 952 N N . ILE A 1 113 ? -10.267 -5.742 9.466 1.00 92.31 113 ILE A N 1
ATOM 953 C CA . ILE A 1 113 ? -10.726 -5.079 8.247 1.00 92.31 113 ILE A CA 1
ATOM 954 C C . ILE A 1 113 ? -9.497 -4.684 7.436 1.00 92.31 113 ILE A C 1
ATOM 956 O O . ILE A 1 113 ? -8.684 -3.876 7.889 1.00 92.31 113 ILE A O 1
ATOM 960 N N . LEU A 1 114 ? -9.382 -5.242 6.233 1.00 94.69 114 LEU A N 1
ATOM 961 C CA . LEU A 1 114 ? -8.324 -4.931 5.276 1.00 94.69 114 LEU A CA 1
ATOM 962 C C . LEU A 1 114 ? -8.830 -3.940 4.226 1.00 94.69 114 LEU A C 1
ATOM 964 O O . LEU A 1 114 ? -9.809 -4.208 3.531 1.00 94.69 114 LEU A O 1
ATOM 968 N N . ILE A 1 115 ? -8.128 -2.820 4.088 1.00 95.69 115 ILE A N 1
ATOM 969 C CA . ILE A 1 115 ? -8.282 -1.878 2.983 1.00 95.69 115 ILE A CA 1
ATOM 970 C C . ILE A 1 115 ? -7.264 -2.260 1.910 1.00 95.69 115 ILE A C 1
ATOM 972 O O . ILE A 1 115 ? -6.078 -2.425 2.202 1.00 95.69 115 ILE A O 1
ATOM 976 N N . ILE A 1 116 ? -7.734 -2.396 0.674 1.00 95.38 116 ILE A N 1
ATOM 977 C CA . ILE A 1 116 ? -6.905 -2.603 -0.513 1.00 95.38 116 ILE A CA 1
ATOM 978 C C . ILE A 1 116 ? -7.211 -1.445 -1.452 1.00 95.38 116 ILE A C 1
ATOM 980 O O . ILE A 1 116 ? -8.363 -1.280 -1.851 1.00 95.38 116 ILE A O 1
ATOM 984 N N . SER A 1 117 ? -6.204 -0.648 -1.780 1.00 94.94 117 SER A N 1
ATOM 985 C CA . SER A 1 117 ? -6.324 0.438 -2.753 1.00 94.94 117 SER A CA 1
ATOM 986 C C . SER A 1 117 ? -4.960 0.748 -3.354 1.00 94.94 117 SER A C 1
ATOM 988 O O . SER A 1 117 ? -3.928 0.295 -2.842 1.00 94.94 117 SER A O 1
ATOM 990 N N . ASP A 1 118 ? -4.946 1.563 -4.398 1.00 94.69 118 ASP A N 1
ATOM 991 C CA . ASP A 1 118 ? -3.698 2.149 -4.873 1.00 94.69 118 ASP A CA 1
ATOM 992 C C . ASP A 1 118 ? -3.213 3.256 -3.925 1.00 94.69 118 ASP A C 1
ATOM 994 O O . ASP A 1 118 ? -3.908 3.687 -2.993 1.00 94.69 118 ASP A O 1
ATOM 998 N N . ILE A 1 119 ? -1.951 3.649 -4.088 1.00 95.94 119 ILE A N 1
ATOM 999 C CA . ILE A 1 119 ? -1.267 4.561 -3.166 1.00 95.94 119 ILE A CA 1
ATOM 1000 C C . ILE A 1 119 ? -1.869 5.974 -3.185 1.00 95.94 119 ILE A C 1
ATOM 1002 O O . ILE A 1 119 ? -1.976 6.609 -2.133 1.00 95.94 119 ILE A O 1
ATOM 1006 N N . ASP A 1 120 ? -2.301 6.436 -4.357 1.00 94.19 120 ASP A N 1
ATOM 1007 C CA . ASP A 1 120 ? -2.979 7.709 -4.606 1.00 94.19 120 ASP A CA 1
ATOM 1008 C C . ASP A 1 120 ? -4.477 7.671 -4.260 1.00 94.19 120 ASP A C 1
ATOM 1010 O O . ASP A 1 120 ? -5.091 8.713 -4.017 1.00 94.19 120 ASP A O 1
ATOM 1014 N N . GLU A 1 121 ? -5.056 6.481 -4.108 1.00 94.62 121 GLU A N 1
ATOM 1015 C CA . GLU A 1 121 ? -6.438 6.275 -3.682 1.00 94.62 121 GLU A CA 1
ATOM 1016 C C . GLU A 1 121 ? -6.589 6.398 -2.148 1.00 94.62 121 GLU A C 1
ATOM 1018 O O . GLU A 1 121 ? -6.919 5.447 -1.436 1.00 94.62 121 GLU A O 1
ATOM 1023 N N . ILE A 1 122 ? -6.307 7.580 -1.589 1.00 95.38 122 ILE A N 1
ATOM 1024 C CA . ILE A 1 122 ? -6.311 7.794 -0.129 1.00 95.38 122 ILE A CA 1
ATOM 1025 C C . ILE A 1 122 ? -7.757 7.876 0.415 1.00 95.38 122 ILE A C 1
ATOM 1027 O O . ILE A 1 122 ? -8.499 8.797 0.053 1.00 95.38 122 ILE A O 1
ATOM 1031 N N . PRO A 1 123 ? -8.184 6.973 1.323 1.00 94.62 123 PRO A N 1
ATOM 1032 C CA . PRO A 1 123 ? -9.537 6.974 1.875 1.00 94.62 123 PRO A CA 1
ATOM 1033 C C . PRO A 1 123 ? -9.808 8.153 2.821 1.00 94.62 123 PRO A C 1
ATOM 1035 O O . PRO A 1 123 ? -8.950 8.615 3.572 1.00 94.62 123 PRO A O 1
ATOM 1038 N N . SER A 1 124 ? -11.063 8.602 2.845 1.00 94.88 124 SER A N 1
ATOM 1039 C CA . SER A 1 124 ? -11.539 9.665 3.737 1.00 94.88 124 SER A CA 1
ATOM 1040 C C . SER A 1 124 ? -11.583 9.219 5.205 1.00 94.88 124 SER A C 1
ATOM 1042 O O . SER A 1 124 ? -12.240 8.232 5.541 1.00 94.88 124 SER A O 1
ATOM 1044 N N . LYS A 1 125 ? -10.975 10.005 6.107 1.00 96.50 125 LYS A N 1
ATOM 1045 C CA . LYS A 1 125 ? -11.000 9.760 7.564 1.00 96.50 125 LYS A CA 1
ATOM 1046 C C . LYS A 1 125 ? -12.414 9.542 8.127 1.00 96.50 125 LYS A C 1
ATOM 1048 O O . LYS A 1 125 ? -12.631 8.493 8.727 1.00 96.50 125 LYS A O 1
ATOM 1053 N N . PRO A 1 126 ? -13.399 10.445 7.909 1.00 96.12 126 PRO A N 1
ATOM 1054 C CA . PRO A 1 126 ? -14.775 10.216 8.353 1.00 96.12 126 PRO A CA 1
ATOM 1055 C C . PRO A 1 126 ? -15.389 8.895 7.879 1.00 96.12 126 PRO A C 1
ATOM 1057 O O . PRO A 1 126 ? -16.160 8.285 8.614 1.00 96.12 126 PRO A O 1
ATOM 1060 N N . LYS A 1 127 ? -15.063 8.442 6.660 1.00 94.31 127 LYS A N 1
ATOM 1061 C CA . LYS A 1 127 ? -15.574 7.170 6.129 1.00 94.31 127 LYS A CA 1
ATOM 1062 C C . LYS A 1 127 ? -14.955 5.979 6.856 1.00 94.31 127 LYS A C 1
ATOM 1064 O O . LYS A 1 127 ? -15.679 5.046 7.185 1.00 94.31 127 LYS A O 1
ATOM 1069 N N . LEU A 1 128 ? -13.659 6.036 7.157 1.00 95.00 128 LEU A N 1
ATOM 1070 C CA . LEU A 1 128 ? -12.989 4.994 7.937 1.00 95.00 128 LEU A CA 1
ATOM 1071 C C . LEU A 1 128 ? -13.490 4.937 9.383 1.00 95.00 128 LEU A C 1
ATOM 1073 O O . LEU A 1 128 ? -13.742 3.846 9.884 1.00 95.00 128 LEU A O 1
ATOM 1077 N N . GLU A 1 129 ? -13.697 6.085 10.033 1.00 95.00 129 GLU A N 1
ATOM 1078 C CA . GLU A 1 129 ? -14.285 6.125 11.381 1.00 95.00 129 GLU A CA 1
ATOM 1079 C C . GLU A 1 129 ? -15.703 5.543 11.395 1.00 95.00 129 GLU A C 1
ATOM 1081 O O . GLU A 1 129 ? -16.051 4.757 12.276 1.00 95.00 129 GLU A O 1
ATOM 1086 N N . PHE A 1 130 ? -16.513 5.866 10.382 1.00 92.56 130 PHE A N 1
ATOM 1087 C CA . PHE A 1 130 ? -17.836 5.271 10.220 1.00 92.56 130 PHE A CA 1
ATOM 1088 C C . PHE A 1 130 ? -17.761 3.744 10.100 1.00 92.56 130 PHE A C 1
ATOM 1090 O O . PHE A 1 130 ? -18.439 3.047 10.854 1.00 92.56 130 PHE A O 1
ATOM 1097 N N . VAL A 1 131 ? -16.900 3.221 9.219 1.00 90.81 131 VAL A N 1
ATOM 1098 C CA . VAL A 1 131 ? -16.664 1.773 9.082 1.00 90.81 131 VAL A CA 1
ATOM 1099 C C . VAL A 1 131 ? -16.235 1.165 10.419 1.00 90.81 131 VAL A C 1
ATOM 1101 O O . VAL A 1 131 ? -16.792 0.154 10.828 1.00 90.81 131 VAL A O 1
ATOM 1104 N N . LYS A 1 132 ? -15.315 1.805 11.148 1.00 89.00 132 LYS A N 1
ATOM 1105 C CA . LYS A 1 132 ? -14.823 1.332 12.452 1.00 89.00 132 LYS A CA 1
ATOM 1106 C C . LYS A 1 132 ? -15.912 1.293 13.529 1.00 89.00 132 LYS A C 1
ATOM 1108 O O . LYS A 1 132 ? -15.853 0.453 14.420 1.00 89.00 132 LYS A O 1
ATOM 1113 N N . SER A 1 133 ? -16.897 2.188 13.451 1.00 90.19 133 SER A N 1
ATOM 1114 C CA . SER A 1 133 ? -18.044 2.215 14.369 1.00 90.19 133 SER A CA 1
ATOM 1115 C C . SER A 1 133 ? -19.130 1.178 14.065 1.00 90.19 133 SER A C 1
ATOM 1117 O O . SER A 1 133 ? -20.026 0.978 14.886 1.00 90.19 133 SER A O 1
ATOM 1119 N N . CYS A 1 134 ? -19.088 0.538 12.894 1.00 87.62 134 CYS A N 1
ATOM 1120 C CA . CYS A 1 134 ? -20.084 -0.450 12.500 1.00 87.62 134 CYS A CA 1
ATOM 1121 C C . CYS A 1 134 ? -19.799 -1.812 13.149 1.00 87.62 134 CYS A C 1
ATOM 1123 O O . CYS A 1 134 ? -18.655 -2.254 13.218 1.00 87.62 134 CYS A O 1
ATOM 1125 N N . ASP A 1 135 ? -20.859 -2.511 13.560 1.00 82.62 135 ASP A N 1
ATOM 1126 C CA . ASP A 1 135 ? -20.779 -3.902 14.016 1.00 82.62 135 ASP A CA 1
ATOM 1127 C C . ASP A 1 135 ? -21.064 -4.848 12.840 1.00 82.62 135 ASP A C 1
ATOM 1129 O O . ASP A 1 135 ? -22.215 -5.072 12.444 1.00 82.62 135 ASP A O 1
ATOM 1133 N N . PHE A 1 136 ? -20.002 -5.365 12.223 1.00 74.12 136 PHE A N 1
ATOM 1134 C CA . PHE A 1 136 ? -20.129 -6.261 11.082 1.00 74.12 136 PHE A CA 1
ATOM 1135 C C . PHE A 1 136 ? -20.256 -7.721 11.527 1.00 74.12 136 PHE A C 1
ATOM 1137 O O . PHE A 1 136 ? -19.269 -8.384 11.823 1.00 74.12 136 PHE A O 1
ATOM 1144 N N . LYS A 1 137 ? -21.465 -8.290 11.449 1.00 71.56 137 LYS A N 1
ATOM 1145 C CA . LYS A 1 137 ? -21.660 -9.751 11.600 1.00 71.56 137 LYS A CA 1
ATOM 1146 C C . LYS A 1 137 ? -21.175 -10.558 10.389 1.00 71.56 137 LYS A C 1
ATOM 1148 O O . LYS A 1 137 ? -20.877 -11.743 10.506 1.00 71.56 137 LYS A O 1
ATOM 1153 N N . LYS A 1 138 ? -21.155 -9.927 9.211 1.00 68.38 138 LYS A N 1
ATOM 1154 C CA . LYS A 1 138 ? -20.611 -10.442 7.949 1.00 68.38 138 LYS A CA 1
ATOM 1155 C C . LYS A 1 138 ? -20.247 -9.237 7.087 1.00 68.38 138 LYS A C 1
ATOM 1157 O O . LYS A 1 1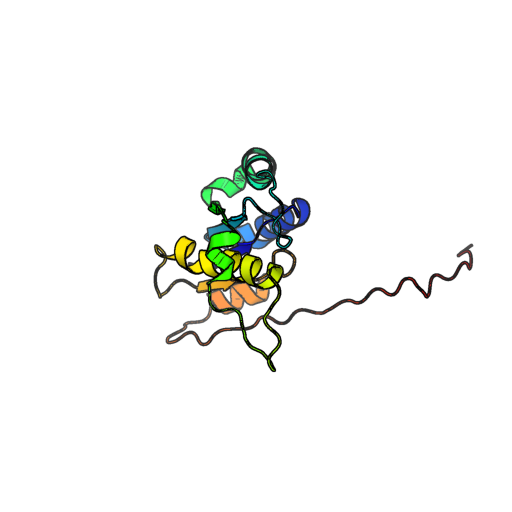38 ? -21.129 -8.448 6.754 1.00 68.38 138 LYS A O 1
ATOM 1162 N N . ILE A 1 139 ? -18.971 -9.075 6.753 1.00 64.31 139 ILE A N 1
ATOM 1163 C CA . ILE A 1 139 ? -18.514 -7.963 5.915 1.00 64.31 139 ILE A CA 1
ATOM 1164 C C . ILE A 1 139 ? -18.739 -8.362 4.456 1.00 64.31 139 ILE A C 1
ATOM 1166 O O . ILE A 1 139 ? -18.044 -9.225 3.924 1.00 64.31 139 ILE A O 1
ATOM 1170 N N . ALA A 1 140 ? -19.741 -7.766 3.811 1.00 74.75 140 ALA A N 1
ATOM 1171 C CA . ALA A 1 140 ? -19.691 -7.643 2.359 1.00 74.75 140 ALA A CA 1
ATOM 1172 C C . ALA A 1 140 ? -18.585 -6.629 2.012 1.00 74.75 140 ALA A C 1
ATOM 1174 O O . ALA A 1 140 ? -18.407 -5.678 2.778 1.00 74.75 140 ALA A O 1
ATOM 1175 N N . PRO A 1 141 ? -17.849 -6.799 0.900 1.00 85.38 141 PRO A N 1
ATOM 1176 C CA . PRO A 1 141 ? -16.876 -5.804 0.465 1.00 85.38 141 PRO A CA 1
ATOM 1177 C C . PRO A 1 141 ? -17.509 -4.408 0.407 1.00 85.38 141 PRO A C 1
ATOM 1179 O O . PRO A 1 141 ? -18.589 -4.237 -0.162 1.00 85.38 141 PRO A O 1
ATOM 1182 N N . ILE A 1 142 ? -16.843 -3.424 1.013 1.00 88.81 142 ILE A N 1
ATOM 1183 C CA . ILE A 1 142 ? -17.255 -2.018 0.985 1.00 88.81 142 ILE A CA 1
ATOM 1184 C C . ILE A 1 142 ? -16.374 -1.313 -0.040 1.00 88.81 142 ILE A C 1
ATOM 1186 O O . ILE A 1 142 ? -15.153 -1.328 0.088 1.00 88.81 142 ILE A O 1
ATOM 1190 N N . ALA A 1 143 ? -16.991 -0.682 -1.035 1.00 91.88 143 ALA A N 1
ATOM 1191 C CA . ALA A 1 143 ? -16.290 0.189 -1.969 1.00 91.88 143 ALA A CA 1
ATOM 1192 C C . ALA A 1 143 ? -16.334 1.636 -1.461 1.00 91.88 143 ALA A C 1
ATOM 1194 O O . ALA A 1 143 ? -17.384 2.121 -1.031 1.00 91.88 143 ALA A O 1
ATOM 1195 N N . LEU A 1 144 ? -15.193 2.324 -1.508 1.00 92.00 144 LEU A N 1
ATOM 1196 C CA . LEU A 1 144 ? -15.112 3.758 -1.257 1.00 92.00 144 LEU A CA 1
ATOM 1197 C C . LEU A 1 144 ? -15.010 4.472 -2.600 1.00 92.00 144 LEU A C 1
ATOM 1199 O O . LEU A 1 144 ? -14.073 4.249 -3.355 1.00 92.00 144 LEU A O 1
ATOM 1203 N N . GLU A 1 145 ? -15.984 5.323 -2.897 1.00 91.19 145 GLU A N 1
ATOM 1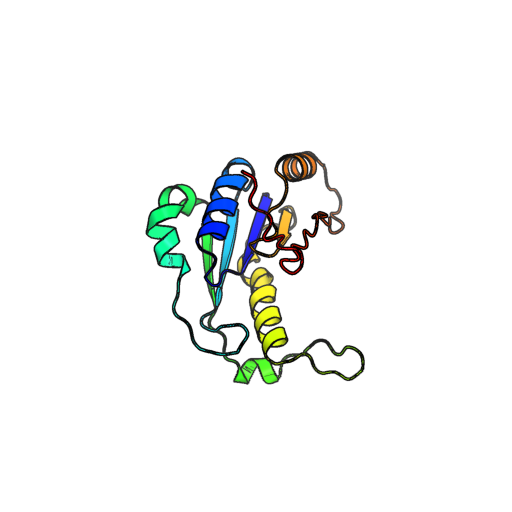204 C CA . GLU A 1 145 ? -15.985 6.107 -4.129 1.00 91.19 145 GLU A CA 1
ATOM 1205 C C . GLU A 1 145 ? -15.016 7.288 -4.030 1.00 91.19 145 GLU A C 1
ATOM 1207 O O . GLU A 1 145 ? -14.904 7.941 -2.985 1.00 91.19 145 GLU A O 1
ATOM 1212 N N . GLN A 1 146 ? -14.353 7.587 -5.145 1.00 88.31 146 GLN A N 1
ATOM 1213 C CA . GLN A 1 146 ? -13.451 8.721 -5.286 1.00 88.31 146 GLN A CA 1
ATOM 1214 C C . GLN A 1 146 ? -13.836 9.563 -6.498 1.00 88.31 146 GLN A C 1
ATOM 1216 O O . GLN A 1 146 ? -14.369 9.066 -7.490 1.00 88.31 146 GLN A O 1
ATOM 1221 N N . HIS A 1 147 ? -13.581 10.866 -6.410 1.00 88.31 147 HIS A N 1
ATOM 1222 C CA . HIS A 1 147 ? -13.788 11.767 -7.535 1.00 88.31 147 HIS A CA 1
ATOM 1223 C C . HIS A 1 147 ? -12.589 11.698 -8.480 1.00 88.31 147 HIS A C 1
ATOM 1225 O O . HIS A 1 147 ? -11.461 11.966 -8.073 1.00 88.31 147 HIS A O 1
ATOM 1231 N N . LEU A 1 148 ? -12.851 11.383 -9.749 1.00 85.44 148 LEU A N 1
ATOM 1232 C CA . LEU A 1 148 ? -11.863 11.474 -10.815 1.00 85.44 148 LEU A CA 1
ATOM 1233 C C . LEU A 1 148 ? -11.793 12.921 -11.312 1.00 85.44 148 LEU A C 1
ATOM 1235 O O . LEU A 1 148 ? -12.764 13.448 -11.857 1.00 85.44 148 LEU A O 1
ATOM 1239 N N . PHE A 1 149 ? -10.638 13.556 -11.139 1.00 82.56 149 PHE A N 1
ATOM 1240 C CA . PHE A 1 149 ? -10.376 14.890 -11.670 1.00 82.56 149 PHE A CA 1
ATOM 1241 C C . PHE A 1 149 ? -9.585 14.772 -12.970 1.00 82.56 149 PHE A C 1
ATOM 1243 O O . PHE A 1 149 ? -8.489 14.220 -12.988 1.00 82.56 149 PHE A O 1
ATOM 1250 N N . HIS A 1 150 ? -10.132 15.315 -14.057 1.00 81.38 150 HIS A N 1
ATOM 1251 C CA . HIS A 1 150 ? -9.446 15.398 -15.342 1.00 81.38 150 HIS A CA 1
ATOM 1252 C C . HIS A 1 150 ? -9.012 16.844 -15.594 1.00 81.38 150 HIS A C 1
ATOM 1254 O O . HIS A 1 150 ? -9.852 17.742 -15.675 1.00 81.38 150 HIS A O 1
ATOM 1260 N N . LEU A 1 151 ? -7.704 17.071 -15.712 1.00 79.81 151 LEU A N 1
ATOM 1261 C CA . LEU A 1 151 ? -7.130 18.367 -16.076 1.00 79.81 151 LEU A CA 1
ATOM 1262 C C . LEU A 1 151 ? -6.760 18.342 -17.561 1.00 79.81 151 LEU A C 1
ATOM 1264 O O . LEU A 1 151 ? -5.888 17.580 -17.968 1.00 79.81 151 LEU A O 1
ATOM 1268 N N . ASP A 1 152 ? -7.419 19.182 -18.362 1.00 80.00 152 ASP A N 1
ATOM 1269 C CA . ASP A 1 152 ? -7.108 19.356 -19.782 1.00 80.00 152 ASP A CA 1
ATOM 1270 C C . ASP A 1 152 ? -6.326 20.660 -20.003 1.00 80.00 152 ASP A C 1
ATOM 1272 O O . ASP A 1 152 ? -6.871 21.763 -19.915 1.00 80.00 152 ASP A O 1
ATOM 1276 N N . CYS A 1 153 ? -5.031 20.530 -20.294 1.00 73.44 153 CYS A N 1
ATOM 1277 C CA . CYS A 1 153 ? -4.134 21.660 -20.537 1.00 73.44 153 CYS A CA 1
ATOM 1278 C C . CYS A 1 153 ? -4.285 22.283 -21.939 1.00 73.44 153 CYS A C 1
ATOM 1280 O O . CYS A 1 153 ? -3.619 23.280 -22.223 1.00 73.44 153 CYS A O 1
ATOM 1282 N N . ASN A 1 154 ? -5.146 21.750 -22.815 1.00 75.31 154 ASN A N 1
ATOM 1283 C CA . ASN A 1 154 ? -5.372 22.318 -24.150 1.00 75.31 154 ASN A CA 1
ATOM 1284 C C . ASN A 1 154 ? -6.121 23.662 -24.120 1.00 75.31 154 ASN A C 1
ATOM 1286 O O . ASN A 1 154 ? -6.136 24.378 -25.119 1.00 75.31 154 ASN A O 1
ATOM 1290 N N . PHE A 1 155 ? -6.704 24.039 -22.979 1.00 68.69 155 PHE A N 1
ATOM 1291 C CA . PHE A 1 155 ? -7.401 25.315 -22.785 1.00 68.69 155 PHE A CA 1
ATOM 1292 C C . PHE A 1 155 ? -6.532 26.388 -22.116 1.00 68.69 155 PHE A C 1
ATOM 1294 O O . PHE A 1 155 ? -7.065 27.327 -21.522 1.00 68.69 155 PHE A O 1
ATOM 1301 N N . LEU A 1 156 ? -5.200 26.272 -22.192 1.00 71.50 156 LEU A N 1
ATOM 1302 C CA . LEU A 1 156 ? -4.298 27.331 -21.740 1.00 71.50 156 LEU A CA 1
ATOM 1303 C C . LEU A 1 156 ? -4.571 28.618 -22.539 1.00 71.50 156 LEU A C 1
ATOM 1305 O O . LEU A 1 156 ? -4.093 28.785 -23.661 1.00 71.50 156 LEU A O 1
ATOM 1309 N N . SER A 1 157 ? -5.332 29.541 -21.949 1.00 70.81 157 SER A N 1
ATOM 1310 C CA . SER A 1 157 ? -5.465 30.892 -22.483 1.00 70.81 157 SER A CA 1
ATOM 1311 C C . SER A 1 157 ? -4.158 31.640 -22.242 1.00 70.81 157 SER A C 1
ATOM 1313 O O . SER A 1 157 ? -3.708 31.777 -21.106 1.00 70.81 157 SER A O 1
ATOM 1315 N N . LEU A 1 158 ? -3.550 32.127 -23.323 1.00 78.00 158 LEU A N 1
ATOM 1316 C CA . LEU A 1 158 ? -2.392 33.021 -23.266 1.00 78.00 158 LEU A CA 1
ATOM 1317 C C . LEU A 1 158 ? -2.793 34.470 -22.943 1.00 78.00 158 LEU A C 1
ATOM 1319 O O . LEU A 1 158 ? -1.942 35.361 -22.986 1.00 78.00 158 LEU A O 1
ATOM 1323 N N . GLU A 1 159 ? -4.070 34.732 -22.638 1.00 76.12 159 GLU A N 1
ATOM 1324 C CA . GLU A 1 159 ? -4.476 36.033 -22.123 1.00 76.12 159 GLU A CA 1
ATOM 1325 C C . GLU A 1 159 ? -3.764 36.311 -20.799 1.00 76.12 159 GLU A C 1
ATOM 1327 O O . GLU A 1 159 ? -3.897 35.601 -19.800 1.00 76.12 159 GLU A O 1
ATOM 1332 N N . SER A 1 160 ? -2.982 37.385 -20.811 1.00 75.75 160 SER A N 1
ATOM 1333 C CA . SER A 1 160 ? -2.360 37.924 -19.616 1.00 75.75 160 SER A CA 1
ATOM 1334 C C . SER A 1 160 ? -3.452 38.430 -18.676 1.00 75.75 160 SER A C 1
ATOM 1336 O O . SER A 1 160 ? -4.150 39.381 -19.010 1.00 75.75 160 SER A O 1
ATOM 1338 N N . TRP A 1 161 ? -3.536 37.865 -17.471 1.00 67.69 161 TRP A N 1
ATOM 1339 C CA . TRP A 1 161 ? -4.311 38.419 -16.354 1.00 67.69 161 TRP A CA 1
ATOM 1340 C C . TRP A 1 161 ? -3.586 39.634 -15.752 1.00 67.69 161 TRP A C 1
ATOM 1342 O O . TRP A 1 161 ? -3.127 39.610 -14.609 1.00 67.69 161 TRP A O 1
ATOM 1352 N N . ARG A 1 162 ? -3.410 40.676 -16.564 1.00 57.44 162 ARG A N 1
ATOM 1353 C CA . ARG A 1 162 ? -2.956 42.003 -16.141 1.00 57.44 162 ARG A CA 1
ATOM 1354 C C . ARG A 1 162 ? -3.996 43.037 -16.515 1.00 57.44 162 ARG A C 1
ATOM 1356 O O . ARG A 1 162 ? -4.546 42.911 -17.627 1.00 57.44 162 ARG A O 1
#

InterPro domains:
  IPR006813 Glycosyl transferase, family 17 [PF04724] (2-162)
  IPR006813 Glycosyl transferase, family 17 [PTHR12224] (2-150)

Foldseek 3Di:
DEEEEAEDDAPLVLLLCQCVVCVVLHQAYEYEYEQAALVRHGDDDDVVVCCVPVVVVVVVRYDYYYHYDDLVVLVPPDADDDPNDGDDSSSSVVCVRQCCVCVSCVPDDPPYHYDYDYSNPRDDPVVSVVVVPDDPPDDDDDDDDDDDDDDDPPPPDPDDPD

Secondary structure (DSSP, 8-state):
-EEEEEEESS-HHHHHHHHHHHTTT-SEEEEEEESB-TTS-B----HHHHHHTTTGGGGGGEEEEEE---HHHHTTSPPPEETTEEPPHHHHHHHHHHHHHHHHTTTS-TTSEEEE--SS-PPPHHHHHHHHHS--SS-PPPPPP-PPP---GGG-------

Radius of gyration: 18.68 Å; chains: 1; bounding box: 38×61×41 Å